Protein AF-A0A9R0ATI9-F1 (afdb_monomer)

Structure (mmCIF, N/CA/C/O backbone):
data_AF-A0A9R0ATI9-F1
#
_entry.id   AF-A0A9R0ATI9-F1
#
loop_
_atom_site.group_PDB
_atom_site.id
_atom_site.type_symbol
_atom_site.label_atom_id
_atom_site.label_alt_id
_atom_site.label_comp_id
_atom_site.label_asym_id
_atom_site.label_entity_id
_atom_site.label_seq_id
_atom_site.pdbx_PDB_ins_code
_atom_site.Cartn_x
_atom_site.Cartn_y
_atom_site.Cartn_z
_atom_site.occupancy
_atom_site.B_iso_or_equiv
_atom_site.auth_seq_id
_atom_site.auth_comp_id
_atom_site.auth_asym_id
_atom_site.auth_atom_id
_atom_site.pdbx_PDB_model_num
ATOM 1 N N . MET A 1 1 ? -3.315 6.945 32.696 1.00 44.94 1 MET A N 1
ATOM 2 C CA . MET A 1 1 ? -2.191 6.054 32.314 1.00 44.94 1 MET A CA 1
ATOM 3 C C . MET A 1 1 ? -2.647 4.853 31.473 1.00 44.94 1 MET A C 1
ATOM 5 O O . MET A 1 1 ? -1.818 4.281 30.782 1.00 44.94 1 MET A O 1
ATOM 9 N N . GLU A 1 2 ? -3.939 4.492 31.468 1.00 48.09 2 GLU A N 1
ATOM 10 C CA . GLU A 1 2 ? -4.473 3.380 30.656 1.00 48.09 2 GLU A CA 1
ATOM 11 C C . GLU A 1 2 ? -4.621 3.705 29.162 1.00 48.09 2 GLU A C 1
ATOM 13 O O . GLU A 1 2 ? -4.236 2.877 28.346 1.00 48.09 2 GLU A O 1
ATOM 18 N N . ALA A 1 3 ? -5.033 4.923 28.788 1.00 44.38 3 ALA A N 1
ATOM 19 C CA . ALA A 1 3 ? -5.160 5.327 27.379 1.00 44.38 3 ALA A CA 1
ATOM 20 C C . ALA A 1 3 ? -3.851 5.160 26.572 1.00 44.38 3 ALA A C 1
ATOM 22 O O . ALA A 1 3 ? -3.867 4.659 25.451 1.00 44.38 3 ALA A O 1
ATOM 23 N N . LEU A 1 4 ? -2.697 5.475 27.180 1.00 43.47 4 LEU A N 1
ATOM 24 C CA . LEU A 1 4 ? -1.372 5.288 26.567 1.00 43.47 4 LEU A CA 1
ATOM 25 C C . LEU A 1 4 ? -1.031 3.809 26.304 1.00 43.47 4 LEU A C 1
ATOM 27 O O . LEU A 1 4 ? -0.401 3.510 25.294 1.00 43.47 4 LEU A O 1
ATOM 31 N N . LYS A 1 5 ? -1.469 2.878 27.168 1.00 50.22 5 LYS A N 1
ATOM 32 C CA . LYS A 1 5 ? -1.257 1.432 26.957 1.00 50.22 5 LYS A CA 1
ATOM 33 C C . LYS A 1 5 ? -2.109 0.900 25.804 1.00 50.22 5 LYS A C 1
ATOM 35 O O . LYS A 1 5 ? -1.650 0.044 25.050 1.00 50.22 5 LYS A O 1
ATOM 40 N N . THR A 1 6 ? -3.328 1.412 25.645 1.00 53.62 6 THR A N 1
ATOM 41 C CA . THR A 1 6 ? -4.236 1.011 24.562 1.00 53.62 6 THR A CA 1
ATOM 42 C C . THR A 1 6 ? -3.764 1.541 23.203 1.00 53.62 6 THR A C 1
ATOM 44 O O . THR A 1 6 ? -3.862 0.823 22.206 1.00 53.62 6 THR A O 1
ATOM 47 N N . PHE A 1 7 ? -3.188 2.753 23.160 1.00 50.34 7 PHE A N 1
ATOM 48 C CA . PHE A 1 7 ? -2.621 3.345 21.936 1.00 50.34 7 PHE A CA 1
ATOM 49 C C . PHE A 1 7 ? -1.442 2.562 21.383 1.00 50.34 7 PHE A C 1
ATOM 51 O O . PHE A 1 7 ? -1.422 2.257 20.190 1.00 50.34 7 PHE A O 1
ATOM 58 N N . ASP A 1 8 ? -0.508 2.171 22.248 1.00 60.25 8 ASP A N 1
ATOM 59 C CA . ASP A 1 8 ? 0.613 1.339 21.823 1.00 60.25 8 ASP A CA 1
ATOM 60 C C . ASP A 1 8 ? 0.120 -0.040 21.356 1.00 60.25 8 ASP A C 1
ATOM 62 O O . ASP A 1 8 ? 0.589 -0.568 20.354 1.00 60.25 8 ASP A O 1
ATOM 66 N N . SER A 1 9 ? -0.893 -0.614 22.013 1.00 76.88 9 SER A N 1
ATOM 67 C CA . SER A 1 9 ? -1.409 -1.945 21.669 1.00 76.88 9 SER A CA 1
ATOM 68 C C . SER A 1 9 ? -1.988 -2.031 20.248 1.00 76.88 9 SER A C 1
ATOM 70 O O . SER A 1 9 ? -1.615 -2.927 19.492 1.00 76.88 9 SER A O 1
ATOM 72 N N . MET A 1 10 ? -2.848 -1.087 19.840 1.00 81.88 10 MET A N 1
ATOM 73 C CA . MET A 1 10 ? -3.519 -1.151 18.529 1.00 81.88 10 MET A CA 1
ATOM 74 C C . MET A 1 10 ? -2.574 -0.886 17.358 1.00 81.88 10 MET A C 1
ATOM 76 O O . MET A 1 10 ? -2.574 -1.633 16.379 1.00 81.88 10 MET A O 1
ATOM 80 N N . HIS A 1 11 ? -1.726 0.139 17.459 1.00 85.12 11 HIS A N 1
ATOM 81 C CA . HIS A 1 11 ? -0.724 0.394 16.428 1.00 85.12 11 HIS A CA 1
ATOM 82 C C . HIS A 1 11 ? 0.272 -0.774 16.313 1.00 85.12 11 HIS A C 1
ATOM 84 O O . HIS A 1 11 ? 0.582 -1.210 15.203 1.00 85.12 11 HIS A O 1
ATOM 90 N N . ASN A 1 12 ? 0.720 -1.350 17.435 1.00 87.62 12 ASN A N 1
ATOM 91 C CA . ASN A 1 12 ? 1.605 -2.517 17.412 1.00 87.62 12 ASN A CA 1
ATOM 92 C C . ASN A 1 12 ? 0.909 -3.771 16.863 1.00 87.62 12 ASN A C 1
ATOM 94 O O . ASN A 1 12 ? 1.546 -4.550 16.150 1.00 87.62 12 ASN A O 1
ATOM 98 N N . LEU A 1 13 ? -0.392 -3.947 17.120 1.00 90.38 13 LEU A N 1
ATOM 99 C CA . LEU A 1 13 ? -1.199 -5.009 16.519 1.00 90.38 13 LEU A CA 1
ATOM 100 C C . LEU A 1 13 ? -1.247 -4.864 14.994 1.00 90.38 13 LEU A C 1
ATOM 102 O O . LEU A 1 13 ? -0.953 -5.828 14.283 1.00 90.38 13 LEU A O 1
ATOM 106 N N . HIS A 1 14 ? -1.558 -3.667 14.489 1.00 92.69 14 HIS A N 1
ATOM 107 C CA . HIS A 1 14 ? -1.552 -3.398 13.052 1.00 92.69 14 HIS A CA 1
ATOM 108 C C . HIS A 1 14 ? -0.178 -3.652 12.443 1.00 92.69 14 HIS A C 1
ATOM 110 O O . HIS A 1 14 ? -0.073 -4.358 11.446 1.00 92.69 14 HIS A O 1
ATOM 116 N N . LYS A 1 15 ? 0.883 -3.137 13.070 1.00 92.81 15 LYS A N 1
ATOM 117 C CA . LYS A 1 15 ? 2.261 -3.332 12.615 1.00 92.81 15 LYS A CA 1
ATOM 118 C C . LYS A 1 15 ? 2.612 -4.818 12.502 1.00 92.81 15 LYS A C 1
ATOM 120 O O . LYS A 1 15 ? 3.089 -5.257 11.459 1.00 92.81 15 LYS A O 1
ATOM 125 N N . CYS A 1 16 ? 2.285 -5.610 13.526 1.00 91.69 16 CYS A N 1
ATOM 126 C CA . CYS A 1 16 ? 2.466 -7.062 13.508 1.00 91.69 16 CYS A CA 1
ATOM 127 C C . CYS A 1 16 ? 1.676 -7.743 12.380 1.00 91.69 16 CYS A C 1
ATOM 129 O O . CYS A 1 16 ? 2.182 -8.671 11.744 1.00 91.69 16 CYS A O 1
ATOM 131 N N . ALA A 1 17 ? 0.432 -7.319 12.144 1.00 92.50 17 ALA A N 1
ATOM 132 C CA . ALA A 1 17 ? -0.410 -7.871 11.088 1.00 92.50 17 ALA A CA 1
ATOM 133 C C . ALA A 1 17 ? 0.130 -7.525 9.689 1.00 92.50 17 ALA A C 1
ATOM 135 O O . ALA A 1 17 ? 0.230 -8.415 8.844 1.00 92.50 17 ALA A O 1
ATOM 136 N N . VAL A 1 18 ? 0.558 -6.274 9.480 1.00 92.81 18 VAL A N 1
ATOM 137 C CA . VAL A 1 18 ? 1.226 -5.801 8.257 1.00 92.81 18 VAL A CA 1
ATOM 138 C C . VAL A 1 18 ? 2.491 -6.612 8.001 1.00 92.81 18 VAL A C 1
ATOM 140 O O . VAL A 1 18 ? 2.654 -7.152 6.910 1.00 92.81 18 VAL A O 1
ATOM 143 N N . ASP A 1 19 ? 3.356 -6.775 9.004 1.00 90.75 19 ASP A N 1
ATOM 144 C CA . ASP A 1 19 ? 4.587 -7.556 8.867 1.00 90.75 19 ASP A CA 1
ATOM 145 C C . ASP A 1 19 ? 4.310 -9.021 8.514 1.00 90.75 19 ASP A C 1
ATOM 147 O O . ASP A 1 19 ? 4.973 -9.591 7.640 1.00 90.75 19 ASP A O 1
ATOM 151 N N . LYS A 1 20 ? 3.310 -9.643 9.150 1.00 89.44 20 LYS A N 1
ATOM 152 C CA . LYS A 1 20 ? 2.922 -11.024 8.840 1.00 89.44 20 LYS A CA 1
ATOM 153 C C . LYS A 1 20 ? 2.374 -11.170 7.426 1.00 89.44 20 LYS A C 1
ATOM 155 O O . LYS A 1 20 ? 2.821 -12.083 6.736 1.00 89.44 20 LYS A O 1
ATOM 160 N N . ALA A 1 21 ? 1.460 -10.301 6.995 1.00 87.69 21 ALA A N 1
ATOM 161 C CA . ALA A 1 21 ? 0.903 -10.332 5.641 1.00 87.69 21 ALA A CA 1
ATOM 162 C C . ALA A 1 21 ? 1.974 -10.025 4.578 1.00 87.69 21 ALA A C 1
ATOM 164 O O . ALA A 1 21 ? 1.999 -10.621 3.506 1.00 87.69 21 ALA A O 1
ATOM 165 N N . PHE A 1 22 ? 2.927 -9.146 4.896 1.00 84.06 22 PHE A N 1
ATOM 166 C CA . PHE A 1 22 ? 4.029 -8.826 3.995 1.00 84.06 22 PHE A CA 1
ATOM 167 C C . PHE A 1 22 ? 5.051 -9.969 3.876 1.00 84.06 22 PHE A C 1
ATOM 169 O O . PHE A 1 22 ? 5.592 -10.221 2.799 1.00 84.06 22 PHE A O 1
ATOM 176 N N . THR A 1 23 ? 5.315 -10.695 4.965 1.00 81.12 23 THR A N 1
ATOM 177 C CA . THR A 1 23 ? 6.298 -11.794 4.976 1.00 81.12 23 THR A CA 1
ATOM 178 C C . THR A 1 23 ? 5.704 -13.109 4.466 1.00 81.12 23 THR A C 1
ATOM 180 O O . THR A 1 23 ? 6.390 -13.883 3.796 1.00 81.12 23 THR A O 1
ATOM 183 N N . ARG A 1 24 ? 4.429 -13.376 4.774 1.00 76.00 24 ARG A N 1
ATOM 184 C CA . ARG A 1 24 ? 3.715 -14.606 4.413 1.00 76.00 24 ARG A CA 1
ATOM 185 C C . ARG A 1 24 ? 2.600 -14.295 3.430 1.00 76.00 24 ARG A C 1
ATOM 187 O O . ARG A 1 24 ? 1.648 -13.604 3.762 1.00 76.00 24 ARG A O 1
ATOM 194 N N . THR A 1 25 ? 2.692 -14.866 2.238 1.00 64.25 25 THR A N 1
ATOM 195 C CA . THR A 1 25 ? 1.685 -14.668 1.192 1.00 64.25 25 THR A CA 1
ATOM 196 C C . THR A 1 25 ? 0.598 -15.726 1.346 1.00 64.25 25 THR A C 1
ATOM 198 O O . THR A 1 25 ? 0.757 -16.859 0.902 1.00 64.25 25 THR A O 1
ATOM 201 N N . THR A 1 26 ? -0.488 -15.376 2.038 1.00 77.19 26 THR A N 1
ATOM 202 C CA . THR A 1 26 ? -1.707 -16.194 2.087 1.00 77.19 26 THR A CA 1
ATOM 203 C C . THR A 1 26 ? -2.917 -15.282 1.956 1.00 77.19 26 THR A C 1
ATOM 205 O O . THR A 1 26 ? -3.051 -14.338 2.735 1.00 77.19 26 THR A O 1
ATOM 208 N N . GLN A 1 27 ? -3.833 -15.616 1.050 1.00 80.25 27 GLN A N 1
ATOM 209 C CA . GLN A 1 27 ? -5.027 -14.813 0.770 1.00 80.25 27 GLN A CA 1
ATOM 210 C C . GLN A 1 27 ? -5.881 -14.533 2.023 1.00 80.25 27 GLN A C 1
ATOM 212 O O . GLN A 1 27 ? -6.495 -13.475 2.144 1.00 80.25 27 GLN A O 1
ATOM 217 N N . HIS A 1 28 ? -5.890 -15.451 2.994 1.00 87.50 28 HIS A N 1
ATOM 218 C CA . HIS A 1 28 ? -6.606 -15.262 4.258 1.00 87.50 28 HIS A CA 1
ATOM 219 C C . HIS A 1 28 ? -6.003 -14.159 5.133 1.00 87.50 28 HIS A C 1
ATOM 221 O O . HIS A 1 28 ? -6.753 -13.375 5.708 1.00 87.50 28 HIS A O 1
ATOM 227 N N . LEU A 1 29 ? -4.670 -14.066 5.220 1.00 88.94 29 LEU A N 1
ATOM 228 C CA . LEU A 1 29 ? -4.009 -12.981 5.955 1.00 88.94 29 LEU A CA 1
ATOM 229 C C . LEU A 1 29 ? -4.233 -11.630 5.272 1.00 88.94 29 LEU A C 1
ATOM 231 O O . LEU A 1 29 ? -4.394 -10.627 5.960 1.00 88.94 29 LEU A O 1
ATOM 235 N N . ASP A 1 30 ? -4.308 -11.616 3.942 1.00 89.38 30 ASP A N 1
ATOM 236 C CA . ASP A 1 30 ? -4.574 -10.407 3.165 1.00 89.38 30 ASP A CA 1
ATOM 237 C C . ASP A 1 30 ? -5.984 -9.859 3.413 1.00 89.38 30 ASP A C 1
ATOM 239 O O . ASP A 1 30 ? -6.180 -8.660 3.613 1.00 89.38 30 ASP A O 1
ATOM 243 N N . LEU A 1 31 ? -6.982 -10.745 3.426 1.00 90.75 31 LEU A N 1
ATOM 244 C CA . LEU A 1 31 ? -8.360 -10.393 3.774 1.00 90.75 31 LEU A CA 1
ATOM 245 C C . LEU A 1 31 ? -8.482 -9.980 5.241 1.00 90.75 31 LEU A C 1
ATOM 247 O O . LEU A 1 31 ? -9.122 -8.977 5.543 1.00 90.75 31 LEU A O 1
ATOM 251 N N . PHE A 1 32 ? -7.835 -10.722 6.142 1.00 91.88 32 PHE A N 1
ATOM 252 C CA . PHE A 1 32 ? -7.837 -10.410 7.567 1.00 91.88 32 PHE A CA 1
ATOM 253 C C . PHE A 1 32 ? -7.231 -9.035 7.849 1.00 91.88 32 PHE A C 1
ATOM 255 O O . PHE A 1 32 ? -7.803 -8.271 8.618 1.00 91.88 32 PHE A O 1
ATOM 262 N N . LEU A 1 33 ? -6.103 -8.696 7.215 1.00 93.31 33 LEU A N 1
ATOM 263 C CA . LEU A 1 33 ? -5.466 -7.395 7.393 1.00 93.31 33 LEU A CA 1
ATOM 264 C C . LEU A 1 33 ? -6.379 -6.257 6.928 1.00 93.31 33 LEU A C 1
ATOM 266 O O . LEU A 1 33 ? -6.542 -5.284 7.660 1.00 93.31 33 LEU A O 1
ATOM 270 N N . ARG A 1 34 ? -7.006 -6.389 5.752 1.00 93.19 34 ARG A N 1
ATOM 271 C CA . ARG A 1 34 ? -7.962 -5.389 5.254 1.00 93.19 34 ARG A CA 1
ATOM 272 C C . ARG A 1 34 ? -9.130 -5.210 6.217 1.00 93.19 34 ARG A C 1
ATOM 274 O O . ARG A 1 34 ? -9.398 -4.094 6.642 1.00 93.19 34 ARG A O 1
ATOM 281 N N . PHE A 1 35 ? -9.744 -6.311 6.646 1.00 92.81 35 PHE A N 1
ATOM 282 C CA . PHE A 1 35 ? -10.828 -6.278 7.624 1.00 92.81 35 PHE A CA 1
ATOM 283 C C . PHE A 1 35 ? -10.406 -5.616 8.945 1.00 92.81 35 PHE A C 1
ATOM 285 O O . PHE A 1 35 ? -11.119 -4.756 9.455 1.00 92.81 35 PHE A O 1
ATOM 292 N N . LEU A 1 36 ? -9.233 -5.974 9.478 1.00 92.75 36 LEU A N 1
ATOM 293 C CA . LEU A 1 36 ? -8.691 -5.412 10.717 1.00 92.75 36 LEU A CA 1
ATOM 294 C C . LEU A 1 36 ? -8.469 -3.898 10.613 1.00 92.75 36 LEU A C 1
ATOM 296 O O . LEU A 1 36 ? -8.749 -3.167 11.556 1.00 92.75 36 LEU A O 1
ATOM 300 N N . LEU A 1 37 ? -7.959 -3.412 9.485 1.00 92.94 37 LEU A N 1
ATOM 301 C CA . LEU A 1 37 ? -7.734 -1.981 9.293 1.00 92.94 37 LEU A CA 1
ATOM 302 C C . LEU A 1 37 ? -9.046 -1.226 9.078 1.00 92.94 37 LEU A C 1
ATOM 304 O O . LEU A 1 37 ? -9.234 -0.166 9.673 1.00 92.94 37 LEU A O 1
ATOM 308 N N . GLY A 1 38 ? -9.966 -1.799 8.301 1.00 92.38 38 GLY A N 1
ATOM 309 C CA . GLY A 1 38 ? -11.299 -1.245 8.093 1.00 92.38 38 GLY A CA 1
ATOM 310 C C . GLY A 1 38 ? -12.069 -1.121 9.405 1.00 92.38 38 GLY A C 1
ATOM 311 O O . GLY A 1 38 ? -12.593 -0.054 9.712 1.00 92.38 38 GLY A O 1
ATOM 312 N N . ILE A 1 39 ? -12.096 -2.165 10.238 1.00 90.12 39 ILE A N 1
ATOM 313 C CA . ILE A 1 39 ? -12.825 -2.134 11.515 1.00 90.12 39 ILE A CA 1
ATOM 314 C C . ILE A 1 39 ? -12.201 -1.176 12.541 1.00 90.12 39 ILE A C 1
ATOM 316 O O . ILE A 1 39 ? -12.896 -0.693 13.431 1.00 90.12 39 ILE A O 1
ATOM 320 N N . SER A 1 40 ? -10.909 -0.867 12.402 1.00 89.50 40 SER A N 1
ATOM 321 C CA . SER A 1 40 ? -10.196 0.112 13.229 1.00 8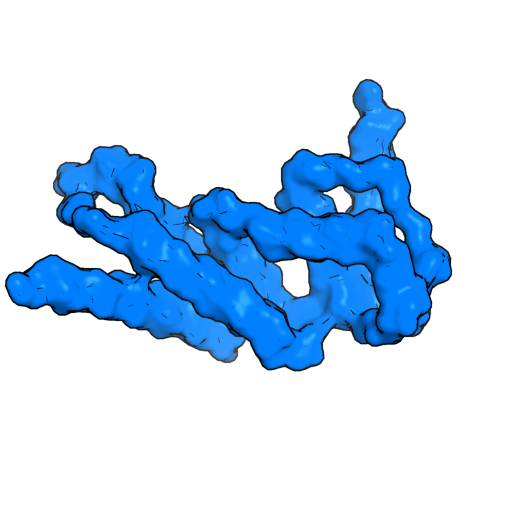9.50 40 SER A CA 1
ATOM 322 C C . SER A 1 40 ? -10.487 1.571 12.858 1.00 89.50 40 SER A C 1
ATOM 324 O O . SER A 1 40 ? -10.059 2.467 13.585 1.00 89.50 40 SER A O 1
ATOM 326 N N . LEU A 1 41 ? -11.204 1.837 11.759 1.00 89.12 41 LEU A N 1
ATOM 327 C CA . LEU A 1 41 ? -11.670 3.184 11.432 1.00 89.12 41 LEU A CA 1
ATOM 328 C C . LEU A 1 41 ? -12.705 3.662 12.447 1.00 89.12 41 LEU A C 1
ATOM 330 O O . LEU A 1 41 ? -13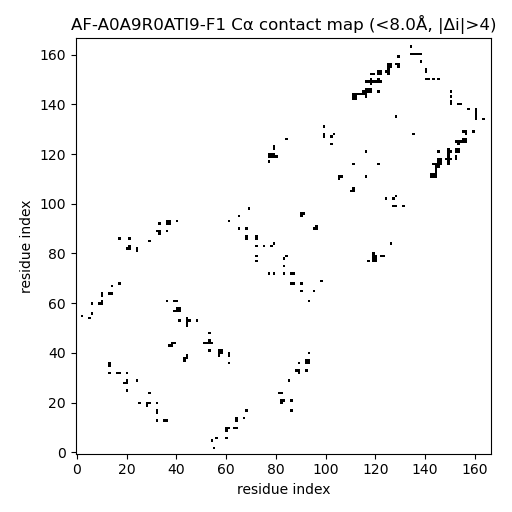.641 2.941 12.784 1.00 89.12 41 LEU A O 1
ATOM 334 N N . GLU A 1 42 ? -12.592 4.923 12.858 1.00 86.56 42 GLU A N 1
ATOM 335 C CA . GLU A 1 42 ? -13.504 5.547 13.819 1.00 86.56 42 GLU A CA 1
ATOM 336 C C . GLU A 1 42 ? -14.979 5.429 13.396 1.00 86.56 42 GLU A C 1
ATOM 338 O O . GLU A 1 42 ? -15.846 5.099 14.206 1.00 86.56 42 GLU A O 1
ATOM 343 N N . SER A 1 43 ? -15.255 5.626 12.102 1.00 87.25 43 SER A N 1
ATOM 344 C CA . SER A 1 43 ? -16.586 5.480 11.508 1.00 87.25 43 SER A CA 1
ATOM 345 C C . SER A 1 43 ? -17.165 4.080 11.716 1.00 87.25 43 SER A C 1
ATOM 347 O O . SER A 1 43 ? -18.328 3.954 12.100 1.00 87.25 43 SER A O 1
ATOM 349 N N . ASN A 1 44 ? -16.354 3.041 11.513 1.00 89.00 44 ASN A N 1
ATOM 350 C CA . ASN A 1 44 ? -16.763 1.647 11.644 1.00 89.00 44 ASN A CA 1
ATOM 351 C C . ASN A 1 44 ? -16.851 1.220 13.113 1.00 89.00 44 ASN A C 1
ATOM 353 O O . ASN A 1 44 ? -17.803 0.541 13.491 1.00 89.00 44 ASN A O 1
ATOM 357 N N . GLN A 1 45 ? -15.937 1.685 13.969 1.00 86.62 45 GLN A N 1
ATOM 358 C CA . GLN A 1 45 ? -16.023 1.468 15.415 1.00 86.62 45 GLN A CA 1
ATOM 359 C C . GLN A 1 45 ? -17.292 2.085 16.008 1.00 86.62 45 GLN A C 1
ATOM 361 O O . GLN A 1 45 ? -17.926 1.471 16.857 1.00 86.62 45 GLN A O 1
ATOM 366 N N . ARG A 1 46 ? -17.697 3.274 15.543 1.00 86.75 46 ARG A N 1
ATOM 367 C CA . ARG A 1 46 ? -18.943 3.918 15.979 1.00 86.75 46 ARG A CA 1
ATOM 368 C C . ARG A 1 46 ? -20.181 3.106 15.590 1.00 86.75 46 ARG A C 1
ATOM 370 O O . ARG A 1 46 ? -21.112 3.004 16.377 1.00 86.75 46 ARG A O 1
ATOM 377 N N . LEU A 1 47 ? -20.191 2.513 14.395 1.00 88.94 47 LEU A N 1
ATOM 378 C CA . LEU A 1 47 ? -21.285 1.638 13.949 1.00 88.94 47 LEU A CA 1
ATOM 379 C C . LEU A 1 47 ? -21.345 0.324 14.737 1.00 88.94 47 LEU A C 1
ATOM 381 O O . LEU A 1 47 ? -22.420 -0.241 14.910 1.00 88.94 47 LEU A O 1
ATOM 385 N N . LEU A 1 48 ? -20.196 -0.153 15.212 1.00 88.00 48 LEU A N 1
ATOM 386 C CA . LEU A 1 48 ? -20.052 -1.410 15.941 1.00 88.00 48 LEU A CA 1
ATOM 387 C C . LEU A 1 48 ? -19.874 -1.198 17.446 1.00 88.00 48 LEU A C 1
ATOM 389 O O . LEU A 1 48 ? -19.384 -2.098 18.115 1.00 88.00 48 LEU A O 1
ATOM 393 N N . GLN A 1 49 ? -20.262 -0.043 17.991 1.00 84.12 49 GLN A N 1
ATOM 394 C CA . GLN A 1 49 ? -19.999 0.332 19.387 1.00 84.12 49 GLN A CA 1
ATOM 395 C C . GLN A 1 49 ? -20.579 -0.653 20.423 1.00 84.12 49 GLN A C 1
ATOM 397 O O . GLN A 1 49 ? -20.040 -0.789 21.518 1.00 84.12 49 GLN A O 1
ATOM 402 N N . ASP A 1 50 ? -21.641 -1.379 20.058 1.00 85.62 50 ASP A N 1
ATOM 403 C CA . ASP A 1 50 ? -22.259 -2.411 20.902 1.00 85.62 50 ASP A CA 1
ATOM 404 C C . ASP A 1 50 ? -21.452 -3.726 20.914 1.00 85.62 50 ASP A C 1
ATOM 406 O O . ASP A 1 50 ? -21.627 -4.569 21.793 1.00 85.62 50 ASP A O 1
ATOM 410 N N . LEU A 1 51 ? -20.560 -3.909 19.935 1.00 85.75 51 LEU A N 1
ATOM 411 C CA . LEU A 1 51 ? -19.673 -5.067 19.779 1.00 85.75 51 LEU A CA 1
ATOM 412 C C . LEU A 1 51 ? -18.211 -4.734 20.110 1.00 85.75 51 LEU A C 1
ATOM 414 O O . LEU A 1 51 ? -17.455 -5.613 20.523 1.00 85.75 51 LEU A O 1
ATOM 418 N N . LEU A 1 52 ? -17.800 -3.481 19.908 1.00 77.69 52 LEU A N 1
ATOM 419 C CA . LEU A 1 52 ? -16.434 -2.994 20.039 1.00 77.69 52 LEU A CA 1
ATOM 420 C C . LEU A 1 52 ? -16.408 -1.728 20.886 1.00 77.69 52 LEU A C 1
ATOM 422 O O . LEU A 1 52 ? -17.066 -0.739 20.580 1.00 77.69 52 LEU A O 1
ATOM 426 N N . THR A 1 53 ? -15.561 -1.712 21.909 1.00 71.88 53 THR A N 1
ATOM 427 C CA . THR A 1 53 ? -15.292 -0.489 22.665 1.00 71.88 53 THR A CA 1
ATOM 428 C C . THR A 1 53 ? -14.604 0.541 21.776 1.00 71.88 53 THR A C 1
ATOM 430 O O . THR A 1 53 ? -13.504 0.297 21.267 1.00 71.88 53 THR A O 1
ATOM 433 N N . HIS A 1 54 ? -15.238 1.704 21.622 1.00 67.31 54 HIS A N 1
ATOM 434 C CA . HIS A 1 54 ? -14.660 2.839 20.917 1.00 67.31 54 HIS A CA 1
ATOM 435 C C . HIS A 1 54 ? -13.304 3.208 21.529 1.00 67.31 54 HIS A C 1
ATOM 437 O O . HIS A 1 54 ? -13.179 3.361 22.744 1.00 67.31 54 HIS A O 1
ATOM 443 N N . THR A 1 55 ? -12.272 3.317 20.695 1.00 66.25 55 THR A N 1
ATOM 444 C CA . THR A 1 55 ? -10.924 3.662 21.155 1.00 66.25 55 THR A CA 1
ATOM 445 C C . THR A 1 55 ? -10.665 5.128 20.821 1.00 66.25 55 THR A C 1
ATOM 447 O O . THR A 1 55 ? -10.598 5.466 19.645 1.00 66.25 55 THR A O 1
ATOM 450 N N . GLU A 1 56 ? -10.478 5.984 21.835 1.00 61.12 56 GLU A N 1
ATOM 451 C CA . GLU A 1 56 ? -10.360 7.462 21.736 1.00 61.12 56 GLU A CA 1
ATOM 452 C C . GLU A 1 56 ? -9.245 8.002 20.803 1.00 61.12 56 GLU A C 1
ATOM 454 O O . GLU A 1 56 ? -9.054 9.207 20.704 1.00 61.12 56 GLU A O 1
ATOM 459 N N . ASN A 1 57 ? -8.489 7.149 20.104 1.00 69.31 57 ASN A N 1
ATOM 460 C CA . ASN A 1 57 ? -7.366 7.557 19.246 1.00 69.31 57 ASN A CA 1
ATOM 461 C C . ASN A 1 57 ? -7.183 6.649 18.026 1.00 69.31 57 ASN A C 1
ATOM 463 O O . ASN A 1 57 ? -6.070 6.398 17.552 1.00 69.31 57 ASN A O 1
ATOM 467 N N . SER A 1 58 ? -8.292 6.099 17.539 1.00 72.81 58 SER A N 1
ATOM 468 C CA . SER A 1 58 ? -8.338 5.332 16.295 1.00 72.81 58 SER A CA 1
ATOM 469 C C . SER A 1 58 ? -7.704 6.113 15.133 1.00 72.81 58 SER A C 1
ATOM 471 O O . SER A 1 58 ? -6.877 5.557 14.414 1.00 72.81 58 SER A O 1
ATOM 473 N N . SER A 1 59 ? -7.972 7.418 15.019 1.00 81.25 59 SER A N 1
ATOM 474 C CA . SER A 1 59 ? -7.422 8.285 13.964 1.00 81.25 59 SER A CA 1
ATOM 475 C C . SER A 1 59 ? -5.884 8.409 13.976 1.00 81.25 59 SER A C 1
ATOM 477 O O . SER A 1 59 ? -5.238 8.210 12.940 1.00 81.25 59 SER A O 1
ATOM 479 N N . GLU A 1 60 ? -5.253 8.658 15.133 1.00 86.00 60 GLU A N 1
ATOM 480 C CA . GLU A 1 60 ? -3.782 8.735 15.231 1.00 86.00 60 GLU A CA 1
ATOM 481 C C . GLU A 1 60 ? -3.133 7.376 14.922 1.00 86.00 60 GLU A C 1
ATOM 483 O O . GLU A 1 60 ? -2.149 7.293 14.180 1.00 86.00 60 GLU A O 1
ATOM 488 N N . ASN A 1 61 ? -3.714 6.289 15.438 1.00 86.25 61 ASN A N 1
ATOM 489 C CA . ASN A 1 61 ? -3.222 4.934 15.195 1.00 86.25 61 ASN A CA 1
ATOM 490 C C . ASN A 1 61 ? -3.318 4.541 13.717 1.00 86.25 61 ASN A C 1
ATOM 492 O O . ASN A 1 61 ? -2.372 3.959 13.176 1.00 86.25 61 ASN A O 1
ATOM 496 N N . ILE A 1 62 ? -4.424 4.878 13.048 1.00 90.81 62 ILE A N 1
ATOM 497 C CA . ILE A 1 62 ? -4.590 4.678 11.604 1.00 90.81 62 ILE A CA 1
ATOM 498 C C . ILE A 1 62 ? -3.566 5.512 10.834 1.00 90.81 62 ILE A C 1
ATOM 500 O O . ILE A 1 62 ? -2.894 4.976 9.957 1.00 90.81 62 ILE A O 1
ATOM 504 N N . THR A 1 63 ? -3.348 6.773 11.211 1.00 91.44 63 THR A N 1
ATOM 505 C CA . THR A 1 63 ? -2.337 7.638 10.576 1.00 91.44 63 THR A C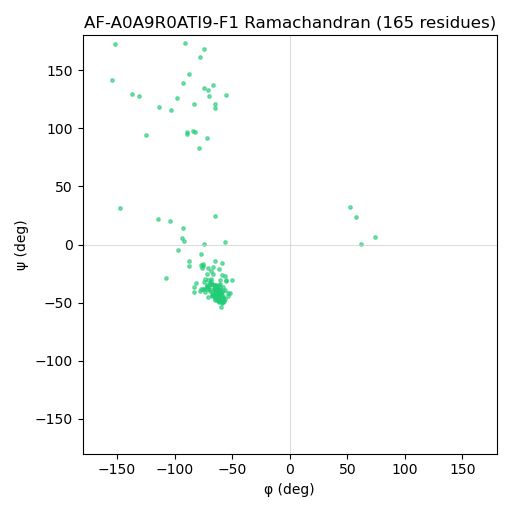A 1
ATOM 506 C C . THR A 1 63 ? -0.929 7.037 10.666 1.00 91.44 63 THR A C 1
ATOM 508 O O . THR A 1 63 ? -0.216 6.956 9.667 1.00 91.44 63 THR A O 1
ATOM 511 N N . ARG 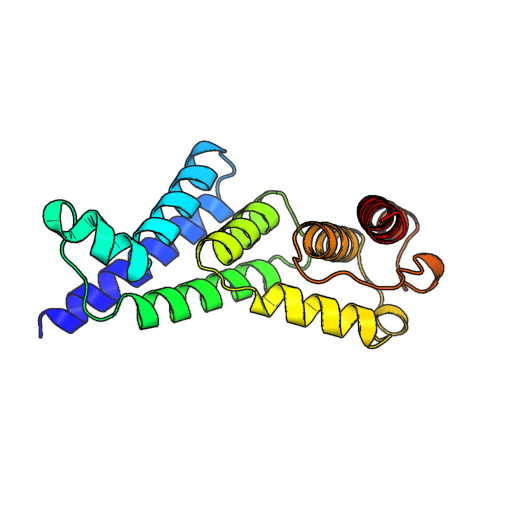A 1 64 ? -0.523 6.534 11.838 1.00 92.25 64 ARG A N 1
ATOM 512 C CA . ARG A 1 64 ? 0.773 5.846 11.994 1.00 92.25 64 ARG A CA 1
ATOM 513 C C . ARG A 1 64 ? 0.850 4.556 11.181 1.00 92.25 64 ARG A C 1
ATOM 515 O O . ARG A 1 64 ? 1.865 4.274 10.548 1.00 92.25 64 ARG A O 1
ATOM 522 N N . THR A 1 65 ? -0.240 3.794 11.162 1.00 93.12 65 THR A N 1
ATOM 523 C CA . THR A 1 65 ? -0.324 2.528 10.427 1.00 93.12 65 THR A CA 1
ATOM 524 C C . THR A 1 65 ? -0.210 2.744 8.918 1.00 93.12 65 THR A C 1
ATOM 526 O O . THR A 1 65 ? 0.546 2.039 8.253 1.00 93.12 65 THR A O 1
ATOM 529 N N . THR A 1 66 ? -0.912 3.734 8.361 1.00 93.69 66 THR A N 1
ATOM 530 C CA . THR A 1 66 ? -0.836 4.054 6.928 1.00 93.69 66 THR A CA 1
ATOM 531 C C . THR A 1 66 ? 0.550 4.542 6.533 1.00 93.69 66 THR A C 1
ATOM 533 O O . THR A 1 66 ? 1.061 4.135 5.489 1.00 93.69 66 THR A O 1
ATOM 536 N N . GLN A 1 67 ? 1.198 5.346 7.379 1.00 93.50 67 GLN A N 1
ATOM 537 C CA . GLN A 1 67 ? 2.581 5.757 7.167 1.00 93.50 67 GLN A CA 1
ATOM 538 C C . GLN A 1 67 ? 3.523 4.546 7.118 1.00 93.50 67 GLN A C 1
ATOM 540 O O . GLN A 1 67 ? 4.294 4.403 6.170 1.00 93.50 67 GLN A O 1
ATOM 545 N N . TYR A 1 68 ? 3.387 3.623 8.070 1.00 93.19 68 TYR A N 1
ATOM 546 C CA . TYR A 1 68 ? 4.176 2.394 8.102 1.00 93.19 68 TYR A CA 1
ATOM 547 C C . TYR A 1 68 ? 3.961 1.508 6.864 1.00 93.19 68 TYR A C 1
ATOM 549 O O . TYR A 1 68 ? 4.911 0.971 6.295 1.00 93.19 68 TYR A O 1
ATOM 557 N N . ILE A 1 69 ? 2.714 1.376 6.403 1.00 92.25 69 ILE A N 1
ATOM 558 C CA . ILE A 1 69 ? 2.384 0.634 5.180 1.00 92.25 69 ILE A CA 1
ATOM 559 C C . ILE A 1 69 ? 3.064 1.267 3.956 1.00 92.25 69 ILE A C 1
ATOM 561 O O . ILE A 1 69 ? 3.653 0.553 3.141 1.00 92.25 69 ILE A O 1
ATOM 565 N N . LYS A 1 70 ? 3.030 2.600 3.826 1.00 89.12 70 LYS A N 1
ATOM 566 C CA . LYS A 1 70 ? 3.698 3.317 2.725 1.00 89.12 70 LYS A CA 1
ATOM 567 C C . LYS A 1 70 ? 5.207 3.093 2.746 1.00 89.12 70 LYS A C 1
ATOM 569 O O . LYS A 1 70 ? 5.792 2.876 1.687 1.00 89.12 70 LYS A O 1
ATOM 574 N N . GLU A 1 71 ? 5.823 3.121 3.925 1.00 88.81 71 GLU A N 1
ATOM 575 C CA . GLU A 1 71 ? 7.246 2.810 4.105 1.00 88.81 71 GLU A CA 1
ATOM 576 C C . GLU A 1 71 ? 7.550 1.376 3.667 1.00 88.81 71 GLU A C 1
ATOM 578 O O . GLU A 1 71 ? 8.410 1.182 2.818 1.00 88.81 71 GLU A O 1
ATOM 583 N N . LYS A 1 72 ? 6.763 0.380 4.094 1.00 87.25 72 LYS A N 1
ATOM 584 C CA . LYS A 1 72 ? 6.928 -1.022 3.660 1.00 87.25 72 LYS A CA 1
ATOM 585 C C . LYS A 1 72 ? 6.840 -1.212 2.149 1.00 87.25 72 LYS A C 1
ATOM 587 O O . LYS A 1 72 ? 7.607 -1.986 1.579 1.00 87.25 72 LYS A O 1
ATOM 592 N N . ILE A 1 73 ? 5.922 -0.504 1.493 1.00 82.75 73 ILE A N 1
ATOM 593 C CA . ILE A 1 73 ? 5.797 -0.526 0.031 1.00 82.75 73 ILE A CA 1
ATOM 594 C C . ILE A 1 73 ? 7.042 0.094 -0.628 1.00 82.75 73 ILE A C 1
ATOM 596 O O . ILE A 1 73 ? 7.543 -0.451 -1.614 1.00 82.75 73 ILE A O 1
ATOM 600 N N . LYS A 1 74 ? 7.552 1.212 -0.089 1.00 78.88 74 LYS A N 1
ATOM 601 C CA . LYS A 1 74 ? 8.738 1.922 -0.602 1.00 78.88 74 LYS A CA 1
ATOM 602 C C . LYS A 1 74 ? 10.039 1.132 -0.357 1.00 78.88 74 LYS A C 1
ATOM 604 O O . LYS A 1 74 ? 10.877 1.065 -1.256 1.00 78.88 74 LYS A O 1
ATOM 609 N N . ASP A 1 75 ? 10.163 0.474 0.795 1.00 75.88 75 ASP A N 1
ATOM 610 C CA . ASP A 1 75 ? 11.338 -0.290 1.241 1.00 75.88 75 ASP A CA 1
ATOM 611 C C . ASP A 1 75 ? 11.503 -1.642 0.541 1.00 75.88 75 ASP A C 1
ATOM 613 O O . ASP A 1 75 ? 12.595 -2.208 0.551 1.00 75.88 75 ASP A O 1
ATOM 617 N N . GLY A 1 76 ? 10.462 -2.164 -0.118 1.00 64.12 76 GLY A N 1
ATOM 618 C CA . GLY A 1 76 ? 10.488 -3.430 -0.868 1.00 64.12 76 GLY A CA 1
ATOM 619 C C . GLY A 1 76 ? 11.411 -3.455 -2.101 1.00 64.12 76 GLY A C 1
ATOM 620 O O . GLY A 1 76 ? 11.156 -4.204 -3.043 1.00 64.12 76 GLY A O 1
ATOM 621 N N . HIS A 1 77 ? 12.452 -2.615 -2.142 1.00 55.62 77 HIS A N 1
ATOM 622 C CA . HIS A 1 77 ? 13.450 -2.483 -3.207 1.00 55.62 77 HIS A CA 1
ATOM 623 C C . HIS A 1 77 ? 12.850 -2.290 -4.607 1.00 55.62 77 HIS A C 1
ATOM 625 O O . HIS A 1 77 ? 13.402 -2.723 -5.619 1.00 55.62 77 HIS A O 1
ATOM 631 N N . GLY A 1 78 ? 11.698 -1.623 -4.674 1.00 51.03 78 GLY A N 1
ATOM 632 C CA . GLY A 1 78 ? 11.004 -1.349 -5.925 1.00 51.03 78 GLY A CA 1
ATOM 633 C C . GLY A 1 78 ? 10.301 -2.560 -6.533 1.00 51.03 78 GLY A C 1
ATOM 634 O O . GLY A 1 78 ? 9.781 -2.421 -7.637 1.00 51.03 78 GLY A O 1
ATOM 635 N N . LEU A 1 79 ? 10.241 -3.723 -5.869 1.00 54.25 79 LEU A N 1
ATOM 636 C CA . LEU A 1 79 ? 9.448 -4.871 -6.313 1.00 54.25 79 LEU A CA 1
ATOM 637 C C . LEU A 1 79 ? 7.992 -4.719 -5.851 1.00 54.25 79 LEU A C 1
ATOM 639 O O . LEU A 1 79 ? 7.638 -5.062 -4.725 1.00 54.25 79 LEU A O 1
ATOM 643 N N . PHE A 1 80 ? 7.122 -4.234 -6.739 1.00 64.75 80 PHE A N 1
ATOM 644 C CA . PHE A 1 80 ? 5.677 -4.373 -6.556 1.00 64.75 80 PHE A CA 1
ATOM 645 C C . PHE A 1 80 ? 5.280 -5.830 -6.785 1.00 64.75 80 PHE A C 1
ATOM 647 O O . PHE A 1 80 ? 5.061 -6.274 -7.910 1.00 64.75 80 PHE A O 1
ATOM 654 N N . THR A 1 81 ? 5.277 -6.578 -5.690 1.00 71.31 81 THR A N 1
ATOM 655 C CA . THR A 1 81 ? 4.819 -7.967 -5.622 1.00 71.31 81 THR A CA 1
ATOM 656 C C . THR A 1 81 ? 3.333 -8.008 -5.257 1.00 71.31 81 THR A C 1
ATOM 658 O O . THR A 1 81 ? 2.753 -6.986 -4.887 1.00 71.31 81 THR A O 1
ATOM 661 N N . GLU A 1 82 ? 2.722 -9.195 -5.283 1.00 73.06 82 GLU A N 1
ATOM 662 C CA . GLU A 1 82 ? 1.365 -9.421 -4.751 1.00 73.06 82 GLU A CA 1
ATOM 663 C C . GLU A 1 82 ? 1.196 -8.878 -3.318 1.00 73.06 82 GLU A C 1
ATOM 665 O O . GLU A 1 82 ? 0.138 -8.371 -2.955 1.00 73.06 82 GLU A O 1
ATOM 670 N N . ARG A 1 83 ? 2.271 -8.877 -2.518 1.00 79.00 83 ARG A N 1
ATOM 671 C CA . ARG A 1 83 ? 2.278 -8.335 -1.150 1.00 79.00 83 ARG A CA 1
ATOM 672 C C . ARG A 1 83 ? 2.104 -6.818 -1.139 1.00 79.00 83 ARG A C 1
ATOM 674 O O . ARG A 1 83 ? 1.325 -6.293 -0.351 1.00 79.00 83 ARG A O 1
ATOM 681 N N . SER A 1 84 ? 2.806 -6.112 -2.025 1.00 80.19 84 SER A N 1
ATOM 682 C CA . SER A 1 84 ? 2.690 -4.654 -2.160 1.00 80.19 84 SER A CA 1
ATOM 683 C C . SER A 1 84 ? 1.301 -4.254 -2.658 1.00 80.19 84 SER A C 1
ATOM 685 O O . SER A 1 84 ? 0.769 -3.238 -2.222 1.00 80.19 84 SER A O 1
ATOM 687 N N . ILE A 1 85 ? 0.696 -5.076 -3.524 1.00 80.12 85 ILE A N 1
ATOM 688 C CA . ILE A 1 85 ? -0.693 -4.918 -3.972 1.00 80.12 85 ILE A CA 1
ATOM 689 C C . ILE A 1 85 ? -1.656 -5.032 -2.786 1.00 80.12 85 ILE A C 1
ATOM 691 O O . ILE A 1 85 ? -2.492 -4.151 -2.601 1.00 80.12 85 ILE A O 1
ATOM 695 N N . ASN A 1 86 ? -1.516 -6.062 -1.945 1.00 85.00 86 ASN A N 1
ATOM 696 C CA . ASN A 1 86 ? -2.371 -6.207 -0.768 1.00 85.00 86 ASN A CA 1
ATOM 697 C C . ASN A 1 86 ? -2.223 -5.028 0.214 1.00 85.00 86 ASN A C 1
ATOM 699 O O . ASN A 1 86 ? -3.217 -4.474 0.680 1.00 85.00 86 ASN A O 1
ATOM 703 N N . LEU A 1 87 ? -0.991 -4.590 0.485 1.00 89.69 87 LEU A N 1
ATOM 704 C CA . LEU A 1 87 ? -0.740 -3.418 1.328 1.00 89.69 87 LEU A CA 1
ATOM 705 C C . LEU A 1 87 ? -1.345 -2.132 0.753 1.00 89.69 87 LEU A C 1
ATOM 707 O O . LEU A 1 87 ? -1.828 -1.280 1.492 1.00 89.69 87 LEU A O 1
ATOM 711 N N . LEU A 1 88 ? -1.363 -1.997 -0.567 1.00 86.19 88 LEU A N 1
ATOM 712 C CA . LEU A 1 88 ? -1.998 -0.869 -1.223 1.00 86.19 88 LEU A CA 1
ATOM 713 C C . LEU A 1 88 ? -3.533 -0.932 -1.145 1.00 86.19 88 LEU A C 1
ATOM 715 O O . LEU A 1 88 ? -4.169 0.088 -0.898 1.00 86.19 88 LEU A O 1
ATOM 719 N N . LEU A 1 89 ? -4.131 -2.120 -1.262 1.00 87.38 89 LEU A N 1
ATOM 720 C CA . LEU A 1 89 ? -5.561 -2.308 -0.988 1.00 87.38 89 LEU A CA 1
ATOM 721 C C . LEU A 1 89 ? -5.916 -1.947 0.461 1.00 87.38 89 LEU A C 1
ATOM 723 O O . LEU A 1 89 ? -6.983 -1.402 0.712 1.00 87.38 89 LEU A O 1
ATOM 727 N N . CYS A 1 90 ? -5.014 -2.200 1.411 1.00 92.44 90 CYS A N 1
ATOM 728 C CA . CYS A 1 90 ? -5.204 -1.781 2.797 1.00 92.44 90 CYS A CA 1
ATOM 729 C C . CYS A 1 90 ? -5.272 -0.255 2.946 1.00 92.44 90 CYS A C 1
ATOM 731 O O . CYS A 1 90 ? -6.057 0.230 3.754 1.00 92.44 90 CYS A O 1
ATOM 733 N N . LEU A 1 91 ? -4.481 0.500 2.171 1.00 91.62 91 LEU A N 1
ATOM 734 C CA . LEU A 1 91 ? -4.556 1.966 2.157 1.00 91.62 91 LEU A CA 1
ATOM 735 C C . LEU A 1 91 ? -5.908 2.456 1.618 1.00 91.62 91 LEU A C 1
ATOM 737 O O . LEU A 1 91 ? -6.471 3.394 2.173 1.00 91.62 91 LEU A O 1
ATOM 741 N N . LEU A 1 92 ? -6.459 1.792 0.596 1.00 87.62 92 LEU A N 1
ATOM 742 C CA . LEU A 1 92 ? -7.796 2.109 0.083 1.00 87.62 92 LEU A CA 1
ATOM 743 C C . LEU A 1 92 ? -8.899 1.852 1.112 1.00 87.62 92 LEU A C 1
ATOM 745 O O . LEU A 1 92 ? -9.790 2.683 1.258 1.00 87.62 92 LEU A O 1
ATOM 749 N N . GLU A 1 93 ? -8.825 0.736 1.840 1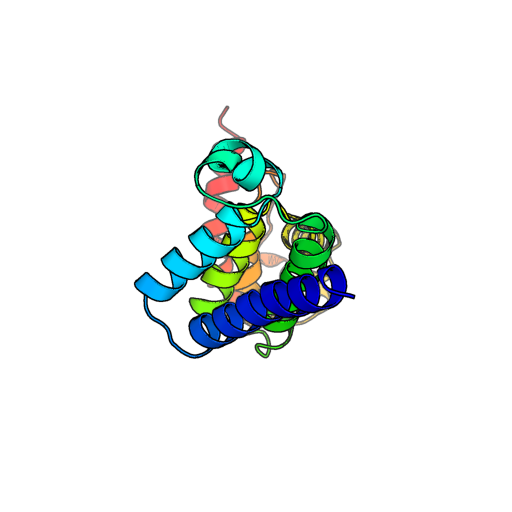.00 90.19 93 GLU A N 1
ATOM 750 C CA . GLU A 1 93 ? -9.814 0.377 2.865 1.00 90.19 93 GLU A CA 1
ATOM 751 C C . GLU A 1 93 ? -9.934 1.462 3.946 1.00 90.19 93 GLU A C 1
ATOM 753 O O . GLU A 1 93 ? -11.025 1.773 4.414 1.00 90.19 93 GLU A O 1
ATOM 758 N N . VAL A 1 94 ? -8.810 2.093 4.297 1.00 91.88 94 VAL A N 1
ATOM 759 C CA . VAL A 1 94 ? -8.756 3.203 5.262 1.00 91.88 94 VAL A CA 1
ATOM 760 C C . VAL A 1 94 ? -8.858 4.585 4.614 1.00 91.88 94 VAL A C 1
ATOM 762 O O . VAL A 1 94 ? -8.565 5.589 5.257 1.00 91.88 94 VAL A O 1
ATOM 765 N N . GLN A 1 95 ? -9.277 4.638 3.346 1.00 87.94 95 GLN A N 1
ATOM 766 C CA . GLN A 1 95 ? -9.472 5.856 2.552 1.00 87.94 95 GLN A CA 1
ATOM 767 C C . GLN A 1 95 ? -8.210 6.734 2.426 1.00 87.94 95 GLN A C 1
ATOM 769 O O . GLN A 1 95 ? -8.287 7.929 2.134 1.00 87.94 95 GLN A O 1
ATOM 774 N N . ASP A 1 96 ? -7.020 6.149 2.589 1.00 90.12 96 ASP A N 1
ATOM 775 C CA . ASP A 1 96 ? -5.750 6.833 2.372 1.00 90.12 96 ASP A CA 1
ATOM 776 C C . ASP A 1 96 ? -5.301 6.682 0.915 1.00 90.12 96 ASP A C 1
ATOM 778 O O . ASP A 1 96 ? -4.648 5.721 0.508 1.00 90.12 96 ASP A O 1
ATOM 782 N N . GLN A 1 97 ? -5.608 7.699 0.115 1.00 86.00 97 GLN A N 1
ATOM 783 C CA . GLN A 1 97 ? -5.203 7.764 -1.289 1.00 86.00 97 GLN A CA 1
ATOM 784 C C . GLN A 1 97 ? -3.882 8.516 -1.512 1.00 86.00 97 GLN A C 1
ATOM 786 O O . GLN A 1 97 ? -3.488 8.743 -2.658 1.00 86.00 97 GLN A O 1
ATOM 791 N N . THR A 1 98 ? -3.170 8.931 -0.462 1.00 88.06 98 THR A N 1
ATOM 792 C CA . THR A 1 98 ? -2.022 9.849 -0.602 1.00 88.06 98 THR A CA 1
ATOM 793 C C . THR A 1 98 ? -0.918 9.281 -1.494 1.00 88.06 98 THR A C 1
ATOM 795 O O . THR A 1 98 ? -0.407 9.990 -2.360 1.00 88.06 98 THR A O 1
ATOM 798 N N . LEU A 1 99 ? -0.612 7.985 -1.365 1.00 84.00 99 LEU A N 1
ATOM 799 C CA . LEU A 1 99 ? 0.390 7.312 -2.194 1.00 84.00 99 LEU A CA 1
ATOM 800 C C . LEU A 1 99 ? -0.038 7.243 -3.668 1.00 84.00 99 LEU A C 1
ATOM 802 O O . LEU A 1 99 ? 0.794 7.407 -4.559 1.00 84.00 99 LEU A O 1
ATOM 806 N N . SER A 1 100 ? -1.332 7.035 -3.936 1.00 80.00 100 SER A N 1
ATOM 807 C CA . SER A 1 100 ? -1.861 7.029 -5.307 1.00 80.00 100 SER A CA 1
ATOM 808 C C . SER A 1 100 ? -1.714 8.407 -5.955 1.00 80.00 100 SER A C 1
ATOM 810 O O . SER A 1 100 ? -1.186 8.508 -7.063 1.00 80.00 100 SER A O 1
ATOM 812 N N . ARG A 1 101 ? -2.015 9.482 -5.212 1.00 84.12 101 ARG A N 1
ATOM 813 C CA . ARG A 1 101 ? -1.823 10.869 -5.664 1.00 84.12 101 ARG A CA 1
ATOM 814 C C . ARG A 1 101 ? -0.350 11.221 -5.865 1.00 84.12 101 ARG A C 1
ATOM 816 O O . ARG A 1 101 ? -0.020 11.929 -6.814 1.00 84.12 101 ARG A O 1
ATOM 823 N N . GLU A 1 102 ? 0.555 10.745 -5.004 1.00 83.81 102 GLU A N 1
ATOM 824 C CA . GLU A 1 102 ? 2.008 10.903 -5.198 1.00 83.81 102 GLU A CA 1
ATOM 825 C C . GLU A 1 102 ? 2.457 10.292 -6.532 1.00 83.81 102 GLU A C 1
ATOM 827 O O . GLU A 1 102 ? 3.185 10.927 -7.299 1.00 83.81 102 GLU A O 1
ATOM 832 N N . ILE A 1 103 ? 1.985 9.082 -6.837 1.00 79.81 103 ILE A N 1
ATOM 833 C CA . ILE A 1 103 ? 2.321 8.378 -8.078 1.00 79.81 103 ILE A CA 1
ATOM 834 C C . ILE A 1 103 ? 1.693 9.064 -9.291 1.00 79.81 103 ILE A C 1
ATOM 836 O O . ILE A 1 103 ? 2.368 9.238 -10.305 1.00 79.81 103 ILE A O 1
ATOM 840 N N . GLN A 1 104 ? 0.454 9.537 -9.197 1.00 79.62 104 GLN A N 1
ATOM 841 C CA . GLN A 1 104 ? -0.162 10.307 -10.277 1.00 79.62 104 GLN A CA 1
ATOM 842 C C . GLN A 1 104 ? 0.568 11.621 -10.547 1.00 79.62 104 GLN A C 1
ATOM 844 O O . GLN A 1 104 ? 0.825 11.956 -11.703 1.00 79.62 104 GLN A O 1
ATOM 849 N N . LYS A 1 105 ? 0.975 12.348 -9.500 1.00 84.00 105 LYS A N 1
ATOM 850 C CA . LYS A 1 105 ? 1.829 13.534 -9.650 1.00 84.00 105 LYS A CA 1
ATOM 851 C C . LYS A 1 105 ? 3.149 13.177 -10.322 1.00 84.00 105 LYS A C 1
ATOM 853 O O . LYS A 1 105 ? 3.586 13.907 -11.207 1.00 84.00 105 LYS A O 1
ATOM 858 N N . PHE A 1 106 ? 3.764 12.053 -9.950 1.00 82.56 106 PHE A N 1
ATOM 859 C CA . PHE A 1 106 ? 4.977 11.567 -10.605 1.00 82.56 106 PHE A CA 1
ATOM 860 C C . PHE A 1 106 ? 4.754 11.331 -12.106 1.00 82.56 106 PHE A C 1
ATOM 862 O O . PHE A 1 106 ? 5.516 11.868 -12.910 1.00 82.56 106 PHE A O 1
ATOM 869 N N . VAL A 1 107 ? 3.681 10.628 -12.479 1.00 81.12 107 VAL A N 1
ATOM 870 C CA . VAL A 1 107 ? 3.298 10.369 -13.878 1.00 81.12 107 VAL A CA 1
ATOM 871 C C . VAL A 1 107 ? 3.058 11.670 -14.657 1.00 81.12 107 VAL A C 1
ATOM 873 O O . VAL A 1 107 ? 3.594 11.840 -15.749 1.00 81.12 107 VAL A O 1
ATOM 876 N N . LYS A 1 108 ? 2.329 12.635 -14.083 1.00 81.44 108 LYS A N 1
ATOM 877 C CA . LYS A 1 108 ? 2.055 13.937 -14.722 1.00 81.44 108 LYS A CA 1
ATOM 878 C C . LYS A 1 108 ? 3.315 14.811 -14.842 1.00 81.44 108 LYS A C 1
ATOM 880 O O . LYS A 1 108 ? 3.467 15.568 -15.797 1.00 81.44 108 LYS A O 1
ATOM 885 N N . SER A 1 109 ? 4.260 14.687 -13.908 1.00 82.62 109 SER A N 1
ATOM 886 C CA . SER A 1 109 ? 5.452 15.547 -13.820 1.00 82.62 109 SER A CA 1
ATOM 887 C C . SER A 1 109 ? 6.544 15.287 -14.860 1.00 82.62 109 SER A C 1
ATOM 889 O O . SER A 1 109 ? 7.584 15.934 -14.793 1.00 82.62 109 SER A O 1
ATOM 891 N N . HIS A 1 110 ? 6.367 14.334 -15.782 1.00 77.88 110 HIS A N 1
ATOM 892 C CA . HIS A 1 110 ? 7.369 13.969 -16.796 1.00 77.88 110 HIS A CA 1
ATOM 893 C C . HIS A 1 110 ? 8.706 13.428 -16.239 1.00 77.88 110 HIS A C 1
ATOM 895 O O . HIS A 1 110 ? 9.573 13.013 -17.006 1.00 77.88 110 HIS A O 1
ATOM 901 N N . LYS A 1 111 ? 8.864 13.325 -14.912 1.00 78.56 111 LYS A N 1
ATOM 902 C CA . LYS A 1 111 ? 10.051 12.761 -14.243 1.00 78.56 111 LYS A CA 1
ATOM 903 C C . LYS A 1 111 ? 10.302 11.291 -14.586 1.00 78.56 111 LYS A C 1
ATOM 905 O O . LYS A 1 111 ? 11.426 10.805 -14.461 1.00 78.56 111 LYS A O 1
ATOM 910 N N . HIS A 1 112 ? 9.278 10.575 -15.052 1.00 75.50 112 HIS A N 1
ATOM 911 C CA . HIS A 1 112 ? 9.394 9.210 -15.576 1.00 75.50 112 HIS A CA 1
ATOM 912 C C . HIS A 1 112 ? 10.241 9.106 -16.852 1.00 75.50 112 HIS A C 1
ATOM 914 O O . HIS A 1 112 ? 10.638 7.999 -17.220 1.00 75.50 112 HIS A O 1
ATOM 920 N N . LYS A 1 113 ? 10.527 10.233 -17.517 1.00 82.12 113 LYS A N 1
ATOM 921 C CA . LYS A 1 113 ? 11.451 10.312 -18.658 1.00 82.12 113 LYS A CA 1
ATOM 922 C C . LYS A 1 113 ? 12.915 10.391 -18.199 1.00 82.12 113 LYS A C 1
ATOM 924 O O . LYS A 1 113 ? 13.803 9.841 -18.843 1.00 82.12 113 LYS A O 1
ATOM 929 N N . GLU A 1 114 ? 13.170 11.035 -17.063 1.00 83.75 114 GLU A N 1
ATOM 930 C CA . GLU A 1 114 ? 14.520 11.301 -16.547 1.00 83.75 114 GLU A CA 1
ATOM 931 C C . GLU A 1 114 ? 15.093 10.108 -15.771 1.00 83.75 114 GLU A C 1
ATOM 933 O O . GLU A 1 114 ? 16.261 9.752 -15.928 1.00 83.75 114 GLU A O 1
ATOM 938 N N . LYS A 1 115 ? 14.267 9.448 -14.950 1.00 83.56 115 LYS A N 1
ATOM 939 C CA . LYS A 1 115 ? 14.694 8.326 -14.105 1.00 83.56 115 LYS A CA 1
ATOM 940 C C . LYS A 1 115 ? 14.370 6.985 -14.757 1.00 83.56 115 LYS A C 1
ATOM 942 O O . LYS A 1 115 ? 13.210 6.709 -15.050 1.00 83.56 115 LYS A O 1
ATOM 947 N N . LYS A 1 116 ? 15.374 6.108 -14.894 1.00 86.75 116 LYS A N 1
ATOM 948 C CA . LYS A 1 116 ? 15.159 4.736 -15.375 1.00 86.75 116 LYS A CA 1
ATOM 949 C C . LYS A 1 116 ? 14.308 3.943 -14.377 1.00 86.75 116 LYS A C 1
ATOM 951 O O . LYS A 1 116 ? 14.725 3.715 -13.241 1.00 86.75 116 LYS A O 1
ATOM 956 N N . LEU A 1 117 ? 13.131 3.507 -14.810 1.00 86.12 117 LEU A N 1
ATOM 957 C CA . LEU A 1 117 ? 12.200 2.691 -14.037 1.00 86.12 117 LEU A CA 1
ATOM 958 C C . LEU A 1 117 ? 12.444 1.204 -14.299 1.00 86.12 117 LEU A C 1
ATOM 960 O O . LEU A 1 117 ? 12.641 0.781 -15.440 1.00 86.12 117 LEU A O 1
ATOM 964 N N . SER A 1 118 ? 12.391 0.393 -13.244 1.00 85.62 118 SER A N 1
ATOM 965 C CA . SER A 1 118 ? 12.393 -1.070 -13.375 1.00 85.62 118 SER A CA 1
ATOM 966 C C . SER A 1 118 ? 11.006 -1.593 -13.795 1.00 85.62 118 SER A C 1
ATOM 968 O O . SER A 1 118 ? 10.004 -0.908 -13.570 1.00 85.62 118 SER A O 1
ATOM 970 N N . PRO A 1 119 ? 10.901 -2.829 -14.323 1.00 84.56 119 PRO A N 1
ATOM 971 C CA . PRO A 1 119 ? 9.606 -3.437 -14.655 1.00 84.56 119 PRO A CA 1
ATOM 972 C C . PRO A 1 119 ? 8.621 -3.496 -13.483 1.00 84.56 119 PRO A C 1
ATOM 974 O O . PRO A 1 119 ? 7.403 -3.407 -13.649 1.00 84.56 119 PRO A O 1
ATOM 977 N N . SER A 1 120 ? 9.146 -3.607 -12.271 1.00 76.94 120 SER A N 1
ATOM 978 C CA . SER A 1 120 ? 8.354 -3.602 -11.055 1.00 76.94 120 SER A CA 1
ATOM 979 C C . SER A 1 120 ? 7.825 -2.211 -10.686 1.00 76.94 120 SER A C 1
ATOM 981 O O . SER A 1 120 ? 6.659 -2.111 -10.319 1.00 76.94 120 SER A O 1
ATOM 983 N N . HIS A 1 121 ? 8.595 -1.131 -10.884 1.00 80.62 121 HIS A N 1
ATOM 984 C CA . HIS A 1 121 ? 8.057 0.237 -10.802 1.00 80.62 121 HIS A CA 1
ATOM 985 C C . HIS A 1 121 ? 6.944 0.458 -11.835 1.00 80.62 121 HIS A C 1
ATOM 987 O O . HIS A 1 121 ? 5.938 1.092 -11.544 1.00 80.62 121 HIS A O 1
ATOM 993 N N . CYS A 1 122 ? 7.097 -0.091 -13.039 1.00 86.00 122 CYS A N 1
ATOM 994 C CA . CYS A 1 122 ? 6.067 -0.020 -14.069 1.00 86.00 122 CYS A CA 1
ATOM 995 C C . CYS A 1 122 ? 4.788 -0.770 -13.672 1.00 86.00 122 CYS A C 1
ATOM 997 O O . CYS A 1 122 ? 3.703 -0.231 -13.836 1.00 86.00 122 CYS A O 1
ATOM 999 N N . SER A 1 123 ? 4.907 -1.962 -13.077 1.00 83.06 123 SER A N 1
ATOM 1000 C CA . SER A 1 123 ? 3.752 -2.709 -12.544 1.00 83.06 123 SER A CA 1
ATOM 1001 C C . SER A 1 123 ? 3.045 -1.933 -11.425 1.00 83.06 123 SER A C 1
ATOM 1003 O O . SER A 1 123 ? 1.821 -1.911 -11.359 1.00 83.06 123 SER A O 1
ATOM 1005 N N . ALA A 1 124 ? 3.825 -1.259 -10.575 1.00 78.75 124 ALA A N 1
ATOM 1006 C CA . ALA A 1 124 ? 3.330 -0.404 -9.503 1.00 78.75 124 ALA A CA 1
ATOM 1007 C C . ALA A 1 124 ? 2.467 0.741 -10.010 1.00 78.75 124 ALA A C 1
ATOM 1009 O O . ALA A 1 124 ? 1.339 0.924 -9.562 1.00 78.75 124 ALA A O 1
ATOM 1010 N N . ILE A 1 125 ? 3.034 1.505 -10.950 1.00 82.88 125 ILE A N 1
ATOM 1011 C CA . ILE A 1 125 ? 2.357 2.611 -11.610 1.00 82.88 125 ILE A CA 1
ATOM 1012 C C . ILE A 1 125 ? 1.095 2.058 -12.247 1.00 82.88 125 ILE A C 1
ATOM 1014 O O . ILE A 1 125 ? 0.025 2.590 -11.993 1.00 82.88 125 ILE A O 1
ATOM 1018 N N . ALA A 1 126 ? 1.198 0.949 -12.980 1.00 83.56 126 ALA A N 1
ATOM 1019 C CA . ALA A 1 126 ? 0.069 0.418 -13.709 1.00 83.56 126 ALA A CA 1
ATOM 1020 C C . ALA A 1 126 ? -1.123 0.080 -12.804 1.00 83.56 126 ALA A C 1
ATOM 1022 O O . ALA A 1 126 ? -2.246 0.530 -13.035 1.00 83.56 126 ALA A O 1
ATOM 1023 N N . TYR A 1 127 ? -0.848 -0.665 -11.734 1.00 79.94 127 TYR A N 1
ATOM 1024 C CA . TYR A 1 127 ? -1.844 -1.027 -10.737 1.00 79.94 127 TYR A CA 1
ATOM 1025 C C . TYR A 1 127 ? -2.422 0.208 -10.039 1.00 79.94 127 TYR A C 1
ATOM 1027 O O . TYR A 1 127 ? -3.631 0.323 -9.890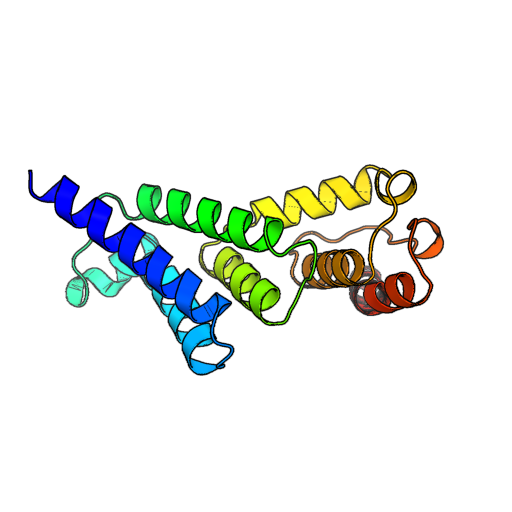 1.00 79.94 127 TYR A O 1
ATOM 1035 N N . MET A 1 128 ? -1.578 1.171 -9.666 1.00 78.44 128 MET A N 1
ATOM 1036 C CA . MET A 1 128 ? -2.020 2.413 -9.030 1.00 78.44 128 MET A CA 1
ATOM 1037 C C . MET A 1 128 ? -2.922 3.258 -9.915 1.00 78.44 128 MET A C 1
ATOM 1039 O O . MET A 1 128 ? -3.886 3.832 -9.422 1.00 78.44 128 MET A O 1
ATOM 1043 N N . LEU A 1 129 ? -2.629 3.314 -11.213 1.00 79.38 129 LEU A N 1
ATOM 1044 C CA . LEU A 1 129 ? -3.515 3.958 -12.171 1.00 79.38 129 LEU A CA 1
ATOM 1045 C C . LEU A 1 129 ? -4.854 3.226 -12.263 1.00 79.38 129 LEU A C 1
ATOM 1047 O O . LEU A 1 129 ? -5.874 3.886 -12.385 1.00 79.38 129 LEU A O 1
ATOM 1051 N N . GLN A 1 130 ? -4.857 1.894 -12.149 1.00 78.44 130 GLN A N 1
ATOM 1052 C CA . GLN A 1 130 ? -6.083 1.099 -12.226 1.00 78.44 130 GLN A CA 1
ATOM 1053 C C . GLN A 1 130 ? -7.029 1.273 -11.037 1.00 78.44 130 GLN A C 1
ATOM 1055 O O . GLN A 1 130 ? -8.241 1.138 -11.181 1.00 78.44 130 GLN A O 1
ATOM 1060 N N . ILE A 1 131 ? -6.479 1.481 -9.847 1.00 74.62 131 ILE A N 1
ATOM 1061 C CA . ILE A 1 131 ? -7.280 1.606 -8.626 1.00 74.62 131 ILE A CA 1
ATOM 1062 C C . ILE A 1 131 ? -7.552 3.060 -8.243 1.00 74.62 131 ILE A C 1
ATOM 1064 O O . ILE A 1 131 ? -8.222 3.308 -7.244 1.00 74.62 131 ILE A O 1
ATOM 1068 N N . SER A 1 132 ? -6.980 4.019 -8.971 1.00 74.06 132 SER A N 1
ATOM 1069 C CA . SER A 1 132 ? -7.207 5.424 -8.679 1.00 74.06 132 SER A CA 1
ATOM 1070 C C . SER A 1 132 ? -8.604 5.834 -9.125 1.00 74.06 132 SER A C 1
ATOM 1072 O O . SER A 1 132 ? -9.031 5.527 -10.233 1.00 74.06 132 SER A O 1
ATOM 1074 N N . GLU A 1 133 ? -9.296 6.572 -8.264 1.00 70.31 133 GLU A N 1
ATOM 1075 C CA . GLU A 1 133 ? -10.562 7.223 -8.610 1.00 70.31 133 GLU A CA 1
ATOM 1076 C C . GLU A 1 133 ? -10.354 8.409 -9.569 1.00 70.31 133 GLU A C 1
ATOM 1078 O O . GLU A 1 133 ? -11.281 8.823 -10.261 1.00 70.31 133 GLU A O 1
ATOM 1083 N N . GLU A 1 134 ? -9.136 8.961 -9.633 1.00 70.75 134 GLU A N 1
ATOM 1084 C CA . GLU A 1 134 ? -8.786 10.052 -10.540 1.00 70.75 134 GLU A CA 1
ATOM 1085 C C . GLU A 1 134 ? -8.440 9.510 -11.936 1.00 70.75 134 GLU A C 1
ATOM 1087 O O . GLU A 1 134 ? -7.475 8.761 -12.113 1.00 70.75 134 GLU A O 1
ATOM 1092 N N . VAL A 1 135 ? -9.187 9.960 -12.946 1.00 66.88 135 VAL A N 1
ATOM 1093 C CA . VAL A 1 135 ? -8.920 9.664 -14.358 1.00 66.88 135 VAL A CA 1
ATOM 1094 C C . VAL A 1 135 ? -7.671 10.426 -14.818 1.00 66.88 135 VAL A C 1
ATOM 1096 O O . VAL A 1 135 ? -7.513 11.619 -14.550 1.00 66.88 135 VAL A O 1
ATOM 1099 N N . LEU A 1 136 ? -6.759 9.740 -15.511 1.00 70.81 136 LEU A N 1
ATOM 1100 C CA . LEU A 1 136 ? -5.708 10.403 -16.288 1.00 70.81 136 LEU A CA 1
ATOM 1101 C C . LEU A 1 136 ? -6.221 10.719 -17.693 1.00 70.81 136 LEU A C 1
ATOM 1103 O O . LEU A 1 136 ? -6.997 9.955 -18.249 1.00 70.81 136 LEU A O 1
ATOM 1107 N N . ASP A 1 137 ? -5.768 11.827 -18.273 1.00 67.19 137 ASP A N 1
ATOM 1108 C CA . ASP A 1 137 ? -6.203 12.225 -19.617 1.00 67.19 137 ASP A CA 1
ATOM 1109 C C . ASP A 1 137 ? -5.487 11.415 -20.712 1.00 67.19 137 ASP A C 1
ATOM 1111 O O . ASP A 1 137 ? -6.101 10.993 -21.687 1.00 67.19 137 ASP A O 1
ATOM 1115 N N . GLU A 1 138 ? -4.186 11.147 -20.543 1.00 69.25 138 GLU A N 1
ATOM 1116 C CA . GLU A 1 138 ? -3.383 10.392 -21.508 1.00 69.25 138 GLU A CA 1
ATOM 1117 C C . GLU A 1 138 ? -2.184 9.704 -20.830 1.00 69.25 138 GLU A C 1
ATOM 1119 O O . GLU A 1 138 ? -1.534 10.268 -19.944 1.00 69.25 138 GLU A O 1
ATOM 1124 N N . LEU A 1 139 ? -1.869 8.478 -21.262 1.00 78.06 139 LEU A N 1
ATOM 1125 C CA . LEU A 1 139 ? -0.702 7.712 -20.816 1.00 78.06 139 LEU A CA 1
ATOM 1126 C C . LEU A 1 139 ? 0.147 7.293 -22.021 1.00 78.06 139 LEU A C 1
ATOM 1128 O O . LEU A 1 139 ? -0.076 6.241 -22.619 1.00 78.06 139 LEU A O 1
ATOM 1132 N N . ASP A 1 140 ? 1.166 8.088 -22.353 1.00 81.38 140 ASP A N 1
ATOM 1133 C CA . ASP A 1 140 ? 2.115 7.727 -23.410 1.00 81.38 140 ASP A CA 1
ATOM 1134 C C . ASP A 1 140 ? 3.207 6.782 -22.883 1.00 81.38 140 ASP A C 1
ATOM 1136 O O . ASP A 1 140 ? 4.247 7.205 -22.357 1.00 81.38 140 ASP A O 1
ATOM 1140 N N . LEU A 1 141 ? 2.996 5.480 -23.095 1.00 83.62 141 LEU A N 1
ATOM 1141 C CA . LEU A 1 141 ? 3.933 4.406 -22.749 1.00 83.62 141 LEU A CA 1
ATOM 1142 C C . LEU A 1 141 ? 5.329 4.576 -23.371 1.00 83.62 141 LEU A C 1
ATOM 1144 O O . LEU A 1 141 ? 6.316 4.081 -22.815 1.00 83.62 141 LEU A O 1
ATOM 1148 N N . LYS A 1 142 ? 5.449 5.259 -24.520 1.00 81.81 142 LYS A N 1
ATOM 1149 C CA . LYS A 1 142 ? 6.736 5.467 -25.203 1.00 81.81 142 LYS A CA 1
ATOM 1150 C C . LYS A 1 142 ? 7.616 6.459 -24.456 1.00 81.81 142 LYS A C 1
ATOM 1152 O O . LYS A 1 142 ? 8.841 6.345 -24.513 1.00 81.81 142 LYS A O 1
ATOM 1157 N N . THR A 1 143 ? 7.021 7.353 -23.673 1.00 84.94 143 THR A N 1
ATOM 1158 C CA . THR A 1 143 ? 7.781 8.352 -22.917 1.00 84.94 143 THR A CA 1
ATOM 1159 C C . THR A 1 143 ? 8.487 7.798 -21.683 1.00 84.94 143 THR A C 1
ATOM 1161 O O . THR A 1 143 ? 9.433 8.411 -21.202 1.00 84.94 143 THR A O 1
ATOM 1164 N N . TYR A 1 144 ? 8.091 6.629 -21.180 1.00 87.94 144 TYR A N 1
ATOM 1165 C CA . TYR A 1 144 ? 8.700 6.038 -19.989 1.00 87.94 144 TYR A CA 1
ATOM 1166 C C . TYR A 1 144 ? 10.123 5.544 -20.258 1.00 87.94 144 TYR A C 1
ATOM 1168 O O . TYR A 1 144 ? 10.362 4.745 -21.167 1.00 87.94 144 TYR A O 1
ATOM 1176 N N . ASN A 1 145 ? 11.073 5.975 -19.426 1.00 90.88 145 ASN A N 1
ATOM 1177 C CA . ASN A 1 145 ? 12.445 5.477 -19.445 1.00 90.88 145 ASN A CA 1
ATOM 1178 C C . ASN A 1 145 ? 12.510 4.111 -18.743 1.00 90.88 145 ASN A C 1
ATOM 1180 O O . ASN A 1 145 ? 12.777 4.012 -17.548 1.00 90.88 145 ASN A O 1
ATOM 1184 N N . THR A 1 146 ? 12.194 3.038 -19.468 1.00 91.69 146 THR A N 1
ATOM 1185 C CA . THR A 1 146 ? 12.172 1.662 -18.946 1.00 91.69 146 THR A CA 1
ATOM 1186 C C . THR A 1 146 ? 12.463 0.633 -20.048 1.00 91.69 146 THR A C 1
ATOM 1188 O O . THR A 1 146 ? 12.573 0.988 -21.223 1.00 91.69 146 THR A O 1
ATOM 1191 N N . SER A 1 147 ? 12.627 -0.640 -19.677 1.00 92.50 147 SER A N 1
ATOM 1192 C CA . SER A 1 147 ? 12.817 -1.751 -20.621 1.00 92.50 147 SER A CA 1
ATOM 1193 C C . SER A 1 147 ? 11.514 -2.133 -21.334 1.00 92.50 147 SER A C 1
ATOM 1195 O O . SER A 1 147 ? 10.426 -1.759 -20.899 1.00 92.50 147 SER A O 1
ATOM 1197 N N . ASP A 1 148 ? 11.593 -2.950 -22.387 1.00 91.00 148 ASP A N 1
ATOM 1198 C CA . ASP A 1 148 ? 10.399 -3.463 -23.083 1.00 91.00 148 ASP A CA 1
ATOM 1199 C C . ASP A 1 148 ? 9.483 -4.288 -22.172 1.00 91.00 148 ASP A C 1
ATOM 1201 O O . ASP A 1 148 ? 8.267 -4.314 -22.358 1.00 91.00 148 ASP A O 1
ATOM 1205 N N . GLU A 1 149 ? 10.050 -4.969 -21.172 1.00 88.00 149 GLU A N 1
ATOM 1206 C CA . GLU A 1 149 ? 9.255 -5.613 -20.125 1.00 88.00 149 GLU A CA 1
ATOM 1207 C C . GLU A 1 149 ? 8.512 -4.565 -19.291 1.00 88.00 149 GLU A C 1
ATOM 1209 O O . GLU A 1 149 ? 7.306 -4.684 -19.099 1.00 88.00 149 GLU A O 1
ATOM 1214 N N . GLY A 1 150 ? 9.192 -3.505 -18.841 1.00 88.06 150 GLY A N 1
ATOM 1215 C CA . GLY A 1 150 ? 8.552 -2.433 -18.080 1.00 88.06 150 GLY A CA 1
ATOM 1216 C C . GLY A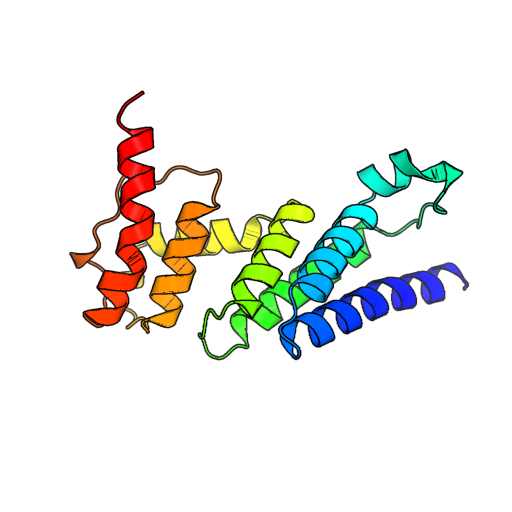 1 150 ? 7.442 -1.731 -18.858 1.00 88.06 150 GLY A C 1
ATOM 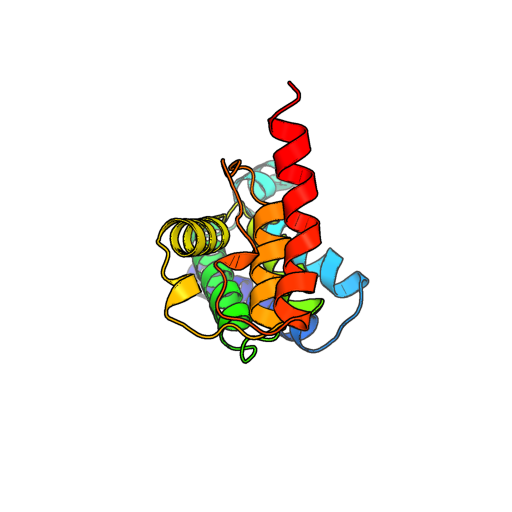1217 O O . GLY A 1 150 ? 6.356 -1.534 -18.318 1.00 88.06 150 GLY A O 1
ATOM 1218 N N . ARG A 1 151 ? 7.644 -1.456 -20.152 1.00 90.19 151 ARG A N 1
ATOM 1219 C CA . ARG A 1 151 ? 6.585 -0.907 -21.018 1.00 90.19 151 ARG A CA 1
ATOM 1220 C C . ARG A 1 151 ? 5.382 -1.844 -21.101 1.00 90.19 151 ARG A C 1
ATOM 1222 O O . ARG A 1 151 ? 4.254 -1.384 -20.970 1.00 90.19 151 ARG A O 1
ATOM 1229 N N . ARG A 1 152 ? 5.607 -3.158 -21.241 1.00 88.12 152 ARG A N 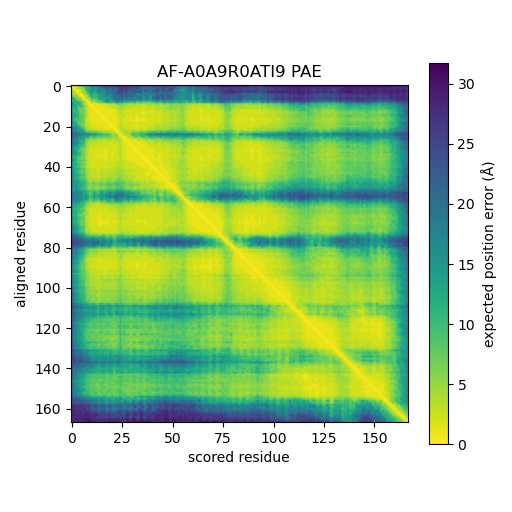1
ATOM 1230 C CA . ARG A 1 152 ? 4.528 -4.162 -21.241 1.00 88.12 152 ARG A CA 1
ATOM 1231 C C . ARG A 1 152 ? 3.733 -4.180 -19.935 1.00 88.12 152 ARG A C 1
ATOM 1233 O O . ARG A 1 152 ? 2.519 -4.338 -19.978 1.00 88.12 152 ARG A O 1
ATOM 1240 N N . ARG A 1 153 ? 4.382 -3.963 -18.786 1.00 87.25 153 ARG A N 1
ATOM 1241 C CA . ARG A 1 153 ? 3.702 -3.895 -17.477 1.00 87.25 153 ARG A CA 1
ATOM 1242 C C . ARG A 1 153 ? 2.766 -2.691 -17.329 1.00 87.25 153 ARG A C 1
ATOM 1244 O O . ARG A 1 153 ? 1.901 -2.745 -16.469 1.00 87.25 153 ARG A O 1
ATOM 1251 N N . LEU A 1 154 ? 2.924 -1.641 -18.140 1.00 86.81 154 LEU A N 1
ATOM 1252 C CA . LEU A 1 154 ? 2.068 -0.445 -18.120 1.00 86.81 154 LEU A CA 1
ATOM 1253 C C . LEU A 1 154 ? 0.818 -0.559 -19.013 1.00 86.81 154 LEU A C 1
ATOM 1255 O O . LEU A 1 154 ? -0.103 0.236 -18.855 1.00 86.81 154 LEU A O 1
ATOM 1259 N N . ILE A 1 155 ? 0.759 -1.545 -19.919 1.00 82.56 155 ILE A N 1
ATOM 1260 C CA . ILE A 1 155 ? -0.376 -1.752 -20.842 1.00 82.56 155 ILE A CA 1
ATOM 1261 C C . ILE A 1 155 ? -1.730 -1.855 -20.118 1.00 82.56 155 ILE A C 1
ATOM 1263 O O . ILE A 1 155 ? -2.663 -1.191 -20.566 1.00 82.56 155 ILE A O 1
ATOM 1267 N N . PRO A 1 156 ? -1.869 -2.601 -18.999 1.00 75.38 156 PRO A N 1
ATOM 1268 C CA . PRO A 1 156 ? -3.162 -2.763 -18.330 1.00 75.38 156 PRO A CA 1
ATOM 1269 C C . PRO A 1 156 ? -3.820 -1.450 -17.867 1.00 75.38 156 PRO A C 1
ATOM 1271 O O . PRO A 1 156 ? -5.005 -1.441 -17.539 1.00 75.38 156 PRO A O 1
ATOM 1274 N N . SER A 1 157 ? -3.076 -0.344 -17.809 1.00 68.88 157 SER A N 1
ATOM 1275 C CA . SER A 1 157 ? -3.594 0.980 -17.442 1.00 68.88 157 SER A CA 1
ATOM 1276 C C . SER A 1 157 ? -4.146 1.774 -18.620 1.00 68.88 157 SER A C 1
ATOM 1278 O O . SER A 1 157 ? -4.917 2.702 -18.403 1.00 68.88 157 SER A O 1
ATOM 1280 N N . CYS A 1 158 ? -3.788 1.425 -19.859 1.00 62.81 158 CYS A N 1
ATOM 1281 C CA . CYS A 1 158 ? -4.328 2.077 -21.053 1.00 62.81 158 CYS A CA 1
ATOM 1282 C C . CYS A 1 158 ? -5.813 1.747 -21.269 1.00 62.81 158 CYS A C 1
ATOM 1284 O O . CYS A 1 158 ? -6.573 2.611 -21.701 1.00 62.81 158 CYS A O 1
ATOM 1286 N N . ASP A 1 159 ? -6.249 0.539 -20.903 1.00 57.31 159 ASP A N 1
ATOM 1287 C CA . ASP A 1 159 ? -7.636 0.090 -21.091 1.00 57.31 159 ASP A CA 1
ATOM 1288 C C . ASP A 1 159 ? -8.645 0.865 -20.226 1.00 57.31 159 ASP A C 1
ATOM 1290 O O . ASP A 1 159 ? -9.817 0.976 -20.584 1.00 57.31 159 ASP A O 1
ATOM 1294 N N . GLN A 1 160 ? -8.219 1.427 -19.089 1.00 54.44 160 GLN A N 1
ATOM 1295 C CA . GLN A 1 160 ? -9.086 2.293 -18.283 1.00 54.44 160 GLN A CA 1
ATOM 1296 C C . GLN A 1 160 ? -9.281 3.683 -18.902 1.00 54.44 160 GLN A C 1
ATOM 1298 O O . GLN A 1 160 ? -10.371 4.239 -18.801 1.00 54.44 160 GLN A O 1
ATOM 1303 N N . LEU A 1 161 ? -8.271 4.206 -19.602 1.00 55.88 161 LEU A N 1
ATOM 1304 C CA . LEU A 1 161 ? -8.317 5.519 -20.260 1.00 55.88 161 LEU A CA 1
ATOM 1305 C C . LEU A 1 161 ? -9.236 5.523 -21.489 1.00 55.88 161 LEU A C 1
ATOM 1307 O O . LEU A 1 161 ? -9.861 6.530 -21.807 1.00 55.88 161 LEU A O 1
ATOM 1311 N N . GLN A 1 162 ? -9.357 4.381 -22.173 1.00 49.19 162 GLN A N 1
ATOM 1312 C CA . GLN A 1 162 ? -10.299 4.218 -23.288 1.00 49.19 162 GLN A CA 1
ATOM 1313 C C . GLN A 1 162 ? -11.758 4.111 -22.821 1.00 49.19 162 GLN A C 1
ATOM 1315 O O . GLN A 1 162 ? -12.674 4.534 -23.527 1.00 49.19 162 GLN A O 1
ATOM 1320 N N . LYS A 1 163 ? -11.990 3.577 -21.614 1.00 48.38 163 LYS A N 1
ATOM 1321 C CA . LYS A 1 163 ? -13.333 3.505 -21.020 1.00 48.38 163 LYS A CA 1
ATOM 1322 C C . LYS A 1 163 ? -13.841 4.873 -20.564 1.00 48.38 163 LYS A C 1
ATOM 1324 O O . LYS A 1 163 ? -15.031 5.129 -20.697 1.00 48.38 163 LYS A O 1
ATOM 1329 N N . SER A 1 164 ? -12.966 5.755 -20.074 1.00 45.16 164 SER A N 1
ATOM 1330 C CA . SER A 1 164 ? -13.337 7.122 -19.676 1.00 45.16 164 SER A CA 1
ATOM 1331 C C . SER A 1 164 ? -13.556 8.076 -20.856 1.00 45.16 164 SER A C 1
ATOM 1333 O O . SER A 1 164 ? -14.248 9.074 -20.697 1.00 45.16 164 SER A O 1
ATOM 1335 N N . SER A 1 165 ? -13.017 7.769 -22.040 1.00 41.72 165 SER A N 1
ATOM 1336 C CA . SER A 1 165 ? -13.192 8.560 -23.271 1.00 41.72 165 SER A CA 1
ATOM 1337 C C . SER A 1 165 ? -14.382 8.116 -24.141 1.00 41.72 165 SER A C 1
ATOM 1339 O O . SER A 1 165 ? -14.603 8.687 -25.206 1.00 41.72 165 SER A O 1
ATOM 1341 N N . SER A 1 166 ? -15.165 7.128 -23.688 1.00 33.41 166 SER A N 1
ATOM 1342 C CA . SER A 1 166 ? -16.364 6.616 -24.380 1.00 33.41 166 SER A CA 1
ATOM 1343 C C . SER A 1 166 ? -17.683 6.870 -23.624 1.00 33.41 166 SER A C 1
ATOM 1345 O O . SER A 1 166 ? -18.654 6.153 -23.870 1.00 33.41 166 SER A O 1
ATOM 1347 N N . CYS A 1 167 ? -17.736 7.850 -22.712 1.00 34.25 167 CYS A N 1
ATOM 1348 C CA . CYS A 1 167 ? -18.979 8.287 -22.062 1.00 34.25 167 CYS A CA 1
ATOM 1349 C C . CYS A 1 167 ? -19.405 9.680 -22.530 1.00 34.25 167 CYS A C 1
ATOM 1351 O O . CYS A 1 167 ? -18.514 10.546 -22.671 1.00 34.25 167 CYS A O 1
#

Solvent-accessible surface area (backbone atoms only — not comparable to full-atom values): 9287 Å² total; per-residue (Å²): 121,63,69,64,56,54,53,54,48,53,39,50,50,49,50,53,44,52,52,47,33,60,74,43,92,46,73,66,47,49,52,48,46,35,52,55,51,35,53,49,34,60,73,45,25,62,76,36,46,94,82,35,82,73,61,101,53,30,66,62,35,48,54,54,48,52,51,51,48,53,48,54,50,63,68,47,80,51,54,56,42,77,47,40,50,48,52,50,54,37,30,54,60,64,69,50,53,64,67,50,52,52,50,50,51,42,65,74,65,55,52,45,50,76,44,79,42,52,45,31,45,26,37,40,51,18,52,42,55,64,72,42,90,69,84,66,93,77,82,68,65,83,58,47,31,50,49,76,65,12,45,58,39,36,49,80,34,54,64,57,48,57,59,68,72,72,116

pLDDT: mean 79.31, std 13.62, range [33.41, 93.69]

Foldseek 3Di:
DVLVVVLCVLLVVLVVLLVCCLVDPDVVSLVVSLVSLLCLDQVNCVVCCVPHPRRPPSPVSSVSSLVVLVVSLVVPVLAPDVSNVSSVVSCVSNPNCPVLVVLVCCQVVLCQQVDEHELSNLLVSQVSLVPDPDADQDHDLVSGNYDPSSSVSNVNNVVVNVVVVPD

Radius of gyration: 18.09 Å; Cα contacts (8 Å, |Δi|>4): 162; chains: 1; bounding box: 37×32×58 Å

Secondary structure (DSSP, 8-state):
-HHHHHHHHHHHHHHHHHHHHHHS--HHHHHHHHHHHHHTSHHHHHHTTTTSPPPTTHHHHHHHHHHHHHHHHHHSTT---HHHHHHHHHHHHTT--HHHHHHHHHHHTTHHHHSPBPHHHHHHHHHHHHH-SSPPS---GGGS-B-HHHHHHHGGGHHHHHHHTT-

Mean predicted aligned error: 8.79 Å

Organism: Cyprinus carpio (NCBI:txid7962)

Sequence (167 aa):
MEALKTFDSMHNLHKCAVDKAFTRTTQHLDLFLRFLLGISLESNQRLLQDLLTHTENSSENITRTTQYIKEKIKDGHGLFTERSINLLLCLLEVQDQTLSREIQKFVKSHKHKEKKLSPSHCSAIAYMLQISEEVLDELDLKTYNTSDEGRRRLIPSCDQLQKSSSC

InterPro domains:
  IPR041267 NACHT, LRR and PYD domains-containing protein, helical domain HD2 [PF17776] (8-101)
  IPR051261 NOD-like receptor [PTHR24106] (9-162)